Protein AF-A0A0F7LLC8-F1 (afdb_monomer_lite)

Organism: NCBI:txid230089

InterPro domains:
  IPR006597 Sel1-like repeat [PF08238] (2-20)
  IPR006597 Sel1-like repeat [PF08238] (24-57)
  IPR006597 Sel1-like repeat [SM00671] (22-57)
  IPR011990 Tetratricopeptide-like helical domain superfamily [G3DSA:1.25.40.10] (1-76)

Foldseek 3Di:
DLPPVVVLLVVLVVVCVPPVDLVSLQVNLVCLCVVRVHPNDNVSSLVSLVSSVVVPDPVSVVVNVCVVVVVVVVPPD

pLDDT: mean 85.95, std 15.04, range [37.62, 96.25]

Radius of gyration: 13.13 Å; chains: 1; bounding box: 41×22×27 Å

Secondary structure (DSSP, 8-state):
----HHHHHHHHHHHHHHH--HHHHHHHHHHHHHTSSS---HHHHHHHHHHHHHTT-HHHHHHHHHHHHHHHTT---

Sequence (77 aa):
MRQDYQKALQYYNEAIKLDNNKTSLHNLSRLYLYGLGVEKNREKALGLLKKSADLGNKQAMSDLYWLKHSESKYEYK

Structure (mmCIF, N/CA/C/O backbone):
data_AF-A0A0F7LLC8-F1
#
_entry.id   AF-A0A0F7LLC8-F1
#
loop_
_atom_site.group_PDB
_atom_site.id
_atom_site.type_symbol
_atom_site.label_atom_id
_atom_site.label_alt_id
_atom_site.label_comp_id
_atom_site.label_asym_id
_atom_site.label_entity_id
_atom_site.label_seq_id
_atom_site.pdbx_PDB_ins_code
_atom_site.Cartn_x
_atom_site.Cartn_y
_atom_site.Cartn_z
_atom_site.occupancy
_atom_site.B_iso_or_equiv
_atom_site.auth_seq_id
_atom_site.auth_comp_id
_atom_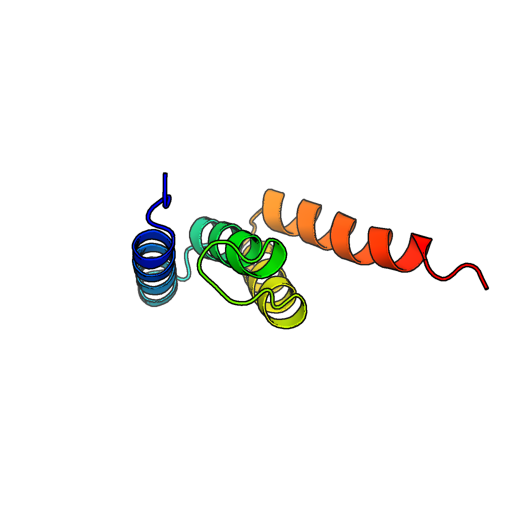site.auth_asym_id
_atom_site.auth_atom_id
_atom_site.pdbx_PDB_model_num
ATOM 1 N N . MET A 1 1 ? -7.802 -16.250 -17.040 1.00 46.34 1 MET A N 1
ATOM 2 C CA . MET A 1 1 ? -8.589 -15.821 -15.864 1.00 46.34 1 MET A CA 1
ATOM 3 C C . MET A 1 1 ? -8.249 -14.364 -15.594 1.00 46.34 1 MET A C 1
ATOM 5 O O . MET A 1 1 ? -7.126 -14.094 -15.192 1.00 46.34 1 MET A O 1
ATOM 9 N N . ARG A 1 2 ? -9.154 -13.416 -15.878 1.00 50.69 2 ARG A N 1
ATOM 10 C CA . ARG A 1 2 ? -9.054 -12.062 -15.309 1.00 50.69 2 ARG A CA 1
ATOM 11 C C . ARG A 1 2 ? -9.246 -12.259 -13.807 1.00 50.69 2 ARG A C 1
ATOM 13 O O . ARG A 1 2 ? -10.378 -12.354 -13.352 1.00 50.69 2 ARG A O 1
ATOM 20 N N . GLN A 1 3 ? -8.160 -12.475 -13.063 1.00 61.06 3 GLN A N 1
ATOM 21 C CA . GLN A 1 3 ? -8.223 -12.336 -11.612 1.00 61.06 3 GLN A CA 1
ATOM 22 C C . GLN A 1 3 ? -8.833 -10.957 -11.352 1.00 61.06 3 GLN A C 1
ATOM 24 O O . GLN A 1 3 ? -8.496 -9.999 -12.052 1.00 61.06 3 GLN A O 1
ATOM 29 N N . ASP A 1 4 ? -9.810 -10.896 -10.451 1.00 81.56 4 ASP A N 1
ATOM 30 C CA . ASP A 1 4 ? -10.724 -9.764 -10.271 1.00 81.56 4 ASP A CA 1
ATOM 31 C C . ASP A 1 4 ? -10.008 -8.608 -9.543 1.00 81.56 4 ASP A C 1
ATOM 33 O O . ASP A 1 4 ? -10.385 -8.160 -8.462 1.00 81.56 4 ASP A O 1
ATOM 37 N N . TYR A 1 5 ? -8.884 -8.164 -10.109 1.00 83.56 5 TYR A N 1
ATOM 38 C CA . TYR A 1 5 ? -7.995 -7.163 -9.540 1.00 83.56 5 TYR A CA 1
ATOM 39 C C . TYR A 1 5 ? -8.725 -5.839 -9.324 1.00 83.56 5 TYR A C 1
ATOM 41 O O . TYR A 1 5 ? -8.400 -5.126 -8.387 1.00 83.56 5 TYR A O 1
ATOM 49 N N . GLN A 1 6 ? -9.757 -5.539 -10.120 1.00 84.94 6 GLN A N 1
ATOM 50 C CA . GLN A 1 6 ? -10.621 -4.383 -9.883 1.00 84.94 6 GLN A CA 1
ATOM 51 C C . GLN A 1 6 ? -11.360 -4.474 -8.543 1.00 84.94 6 GLN A C 1
ATOM 53 O O . GLN A 1 6 ? -11.353 -3.504 -7.788 1.00 84.94 6 GLN A O 1
ATOM 58 N N . LYS A 1 7 ? -11.908 -5.642 -8.189 1.00 87.56 7 LYS A N 1
ATOM 59 C CA . LYS A 1 7 ? -12.479 -5.858 -6.852 1.00 87.56 7 LYS A CA 1
ATOM 60 C C . LYS A 1 7 ? -11.409 -5.817 -5.769 1.00 87.56 7 LYS A C 1
ATOM 62 O O . LYS A 1 7 ? -11.622 -5.196 -4.736 1.00 87.56 7 LYS A O 1
ATOM 67 N N . ALA A 1 8 ? -10.237 -6.412 -6.006 1.00 88.25 8 ALA A N 1
ATOM 68 C CA . ALA A 1 8 ? -9.132 -6.356 -5.045 1.00 88.25 8 ALA A CA 1
ATOM 69 C C . ALA A 1 8 ? -8.716 -4.905 -4.739 1.00 88.25 8 ALA A C 1
ATOM 71 O O . ALA A 1 8 ? -8.542 -4.545 -3.578 1.00 88.25 8 ALA A O 1
ATOM 72 N N . LEU A 1 9 ? -8.635 -4.045 -5.761 1.00 89.62 9 LEU A N 1
ATOM 73 C CA . LEU A 1 9 ? -8.392 -2.612 -5.586 1.00 89.62 9 LEU A CA 1
ATOM 74 C C . LEU A 1 9 ? -9.466 -1.956 -4.724 1.00 89.62 9 LEU A C 1
ATOM 76 O O . LEU A 1 9 ? -9.123 -1.156 -3.858 1.00 89.62 9 LEU A O 1
ATOM 80 N N . GLN A 1 10 ? -10.744 -2.252 -4.970 1.00 91.06 10 GLN A N 1
ATOM 81 C CA . GLN A 1 10 ? -11.843 -1.693 -4.183 1.00 91.06 10 GLN A CA 1
ATOM 82 C C . GLN A 1 10 ? -11.718 -2.104 -2.716 1.00 91.06 10 GLN A C 1
ATOM 84 O O . GLN A 1 10 ? -11.614 -1.227 -1.861 1.00 91.06 10 GLN A O 1
ATOM 89 N N . TYR A 1 11 ? -11.584 -3.402 -2.438 1.00 91.06 11 TYR A N 1
ATOM 90 C CA . TYR A 1 11 ? -11.432 -3.913 -1.075 1.00 91.06 11 TYR A CA 1
ATOM 91 C C . TYR A 1 11 ? -10.216 -3.331 -0.354 1.00 91.06 11 TYR A C 1
ATOM 93 O O . TYR A 1 11 ? -10.323 -2.915 0.799 1.00 91.06 11 TYR A O 1
ATOM 101 N N . TYR A 1 12 ? -9.059 -3.249 -1.020 1.00 93.06 12 TYR A N 1
ATOM 102 C CA . TYR A 1 12 ? -7.875 -2.662 -0.397 1.00 93.06 12 TYR A CA 1
ATOM 103 C C . TYR A 1 12 ? -8.057 -1.171 -0.126 1.00 93.06 12 TYR A C 1
ATOM 105 O O . TYR A 1 12 ? -7.664 -0.708 0.938 1.00 93.06 12 TYR A O 1
ATOM 113 N N . ASN A 1 13 ? -8.665 -0.413 -1.042 1.00 91.44 13 ASN A N 1
ATOM 114 C CA . ASN A 1 13 ? -8.924 1.009 -0.811 1.00 91.44 13 ASN A CA 1
ATOM 115 C C . ASN A 1 13 ? -9.937 1.240 0.316 1.00 91.44 13 ASN A C 1
ATOM 117 O O . ASN A 1 13 ? -9.765 2.181 1.085 1.00 91.44 13 ASN A O 1
ATOM 121 N N . GLU A 1 14 ? -10.971 0.409 0.428 1.00 93.88 14 GLU A N 1
ATOM 122 C CA . GLU A 1 14 ? -11.930 0.477 1.534 1.00 93.88 14 GLU A CA 1
ATOM 123 C C . GLU A 1 14 ? -11.259 0.177 2.872 1.00 93.88 14 GLU A C 1
ATOM 125 O O . GLU A 1 14 ? -11.371 0.980 3.794 1.00 93.88 14 GLU A O 1
ATOM 130 N N . ALA A 1 15 ? -10.477 -0.902 2.955 1.00 91.88 15 ALA A N 1
ATOM 131 C CA . ALA A 1 15 ? -9.714 -1.225 4.156 1.00 91.88 15 ALA A CA 1
ATOM 132 C C . ALA A 1 15 ? -8.776 -0.072 4.551 1.00 91.88 15 ALA A C 1
ATOM 134 O O . ALA A 1 15 ? -8.803 0.392 5.683 1.00 91.88 15 ALA A O 1
ATOM 135 N N . ILE A 1 16 ? -8.018 0.483 3.599 1.00 92.06 16 ILE A N 1
ATOM 136 C CA . ILE A 1 16 ? -7.129 1.629 3.853 1.00 92.06 16 ILE A CA 1
ATOM 137 C C . ILE A 1 16 ? -7.898 2.835 4.406 1.00 92.06 16 ILE A C 1
ATOM 139 O O . ILE A 1 16 ? -7.406 3.502 5.312 1.00 92.06 16 ILE A O 1
ATOM 143 N N . LYS A 1 17 ? -9.094 3.121 3.880 1.00 92.81 17 LYS A N 1
ATOM 144 C CA . LYS A 1 17 ? -9.930 4.232 4.355 1.00 92.81 17 LYS A CA 1
ATOM 145 C C . LYS A 1 17 ? -10.478 4.009 5.765 1.00 92.81 17 LYS A C 1
ATOM 147 O O . LYS A 1 17 ? -10.681 4.991 6.470 1.00 92.81 17 LYS A O 1
ATOM 152 N N . LEU A 1 18 ? -10.744 2.761 6.149 1.00 92.06 18 LEU A N 1
ATOM 153 C CA . LEU A 1 18 ? -11.359 2.429 7.435 1.00 92.06 18 LEU A CA 1
ATOM 154 C C . LEU A 1 18 ? -10.353 2.417 8.591 1.00 92.06 18 LEU A C 1
ATOM 156 O O . LEU A 1 18 ? -10.633 2.997 9.635 1.00 92.06 18 LEU A O 1
ATOM 160 N N . ASP A 1 19 ? -9.196 1.773 8.425 1.00 91.62 19 ASP A N 1
ATOM 161 C CA . ASP A 1 19 ? -8.248 1.532 9.529 1.00 91.62 19 ASP A CA 1
ATOM 162 C C . ASP A 1 19 ? -6.774 1.775 9.149 1.00 91.62 19 ASP A C 1
ATOM 164 O O . ASP A 1 19 ? -5.874 1.425 9.914 1.00 91.62 19 ASP A O 1
ATOM 168 N N . ASN A 1 20 ? -6.495 2.353 7.971 1.00 88.00 20 ASN A N 1
ATOM 169 C CA . ASN A 1 20 ? -5.146 2.397 7.399 1.00 88.00 20 ASN A CA 1
ATOM 170 C C . ASN A 1 20 ? -4.498 1.000 7.320 1.00 88.00 20 ASN A C 1
ATOM 172 O O . ASN A 1 20 ? -3.314 0.841 7.601 1.00 88.00 20 ASN A O 1
ATOM 176 N N . ASN A 1 21 ? -5.245 -0.035 6.924 1.00 93.81 21 ASN A N 1
ATOM 177 C CA . ASN A 1 21 ? -4.773 -1.413 6.994 1.00 93.81 21 ASN A CA 1
ATOM 178 C C . ASN A 1 21 ? -3.401 -1.614 6.330 1.00 93.81 21 ASN A C 1
ATOM 180 O O . ASN A 1 21 ? -3.256 -1.568 5.102 1.00 93.81 21 ASN A O 1
ATOM 184 N N . LYS A 1 22 ? -2.385 -1.925 7.137 1.00 94.69 22 LYS A N 1
ATOM 185 C CA . LYS A 1 22 ? -1.012 -2.086 6.647 1.00 94.69 22 LYS A CA 1
ATOM 186 C C . LYS A 1 22 ? -0.859 -3.227 5.641 1.00 94.69 22 LYS A C 1
ATOM 188 O O . LYS A 1 22 ? -0.032 -3.126 4.735 1.00 94.69 22 LYS A O 1
ATOM 193 N N . THR A 1 23 ? -1.653 -4.291 5.750 1.00 94.12 23 THR A N 1
ATOM 194 C CA . THR A 1 23 ? -1.644 -5.412 4.797 1.00 94.12 23 THR A CA 1
ATOM 195 C C . THR A 1 23 ? -2.277 -5.002 3.470 1.00 94.12 23 THR A C 1
ATOM 197 O O . THR A 1 23 ? -1.733 -5.302 2.410 1.00 94.12 23 THR A O 1
ATOM 200 N N . SER A 1 24 ? -3.376 -4.244 3.504 1.00 95.38 24 SER A N 1
ATOM 201 C CA . SER A 1 24 ? -4.006 -3.725 2.283 1.00 95.38 24 SER A CA 1
ATOM 202 C C . SER A 1 24 ? -3.131 -2.695 1.571 1.00 95.38 24 SER A C 1
ATOM 204 O O . SER A 1 24 ? -3.033 -2.742 0.348 1.00 95.38 24 SER A O 1
ATOM 206 N N . LEU A 1 25 ? -2.423 -1.826 2.305 1.00 95.88 25 LEU A N 1
ATOM 207 C CA . LEU A 1 25 ? -1.422 -0.916 1.726 1.00 95.88 25 LEU A CA 1
ATOM 208 C C . LEU A 1 25 ? -0.321 -1.685 0.982 1.00 95.88 25 LEU A C 1
ATOM 210 O O . LEU A 1 25 ? 0.022 -1.336 -0.149 1.00 95.88 25 LEU A O 1
ATOM 214 N N . HIS A 1 26 ? 0.198 -2.756 1.591 1.00 96.19 26 HIS A N 1
ATOM 215 C CA . HIS A 1 26 ? 1.210 -3.618 0.975 1.00 96.19 26 HIS A CA 1
ATOM 216 C C . HIS A 1 26 ? 0.671 -4.314 -0.280 1.00 96.19 26 HIS A C 1
ATOM 218 O O . HIS A 1 26 ? 1.275 -4.210 -1.346 1.00 96.19 26 HIS A O 1
ATOM 224 N N . ASN A 1 27 ? -0.505 -4.934 -0.215 1.00 94.44 27 ASN A N 1
ATOM 225 C CA . ASN A 1 27 ? -1.085 -5.617 -1.372 1.00 94.44 27 ASN A CA 1
ATOM 226 C C . ASN A 1 27 ? -1.433 -4.651 -2.513 1.00 94.44 27 ASN A C 1
ATOM 228 O O . ASN A 1 27 ? -1.133 -4.938 -3.672 1.00 94.44 27 ASN A O 1
ATOM 232 N N . LEU A 1 28 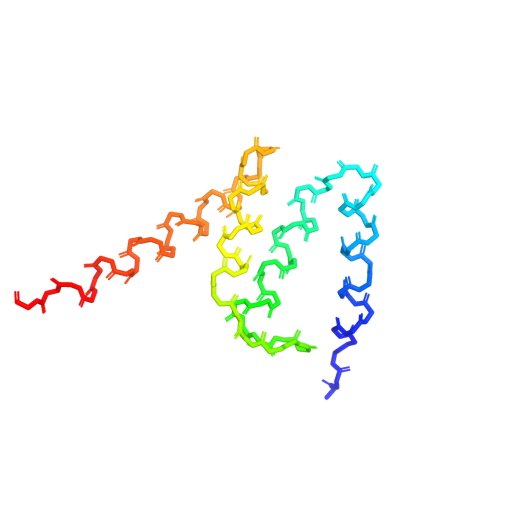? -1.984 -3.476 -2.197 1.00 94.69 28 LEU A N 1
ATOM 233 C CA . LEU A 1 28 ? -2.262 -2.435 -3.182 1.00 94.69 28 LEU A CA 1
ATOM 234 C C . LEU A 1 28 ? -0.973 -1.953 -3.859 1.00 94.69 28 LEU A C 1
ATOM 236 O O . LEU A 1 28 ? -0.952 -1.760 -5.075 1.00 94.69 28 LEU A O 1
ATOM 240 N N . SER A 1 29 ? 0.118 -1.812 -3.100 1.00 94.62 29 SER A N 1
ATOM 241 C CA . SER A 1 29 ? 1.420 -1.450 -3.666 1.00 94.62 29 SER A CA 1
ATOM 242 C C . SER A 1 29 ? 1.908 -2.472 -4.696 1.00 94.62 29 SER A C 1
ATOM 244 O O . SER A 1 29 ? 2.390 -2.086 -5.760 1.00 94.62 29 SER A O 1
ATOM 246 N N . ARG A 1 30 ? 1.700 -3.773 -4.448 1.00 92.81 30 ARG A N 1
ATOM 247 C CA . ARG A 1 30 ? 2.068 -4.838 -5.390 1.00 92.81 30 ARG A CA 1
ATOM 248 C C . ARG A 1 30 ? 1.253 -4.756 -6.678 1.00 92.81 30 ARG A C 1
ATOM 250 O O . ARG A 1 30 ? 1.825 -4.922 -7.752 1.00 92.81 30 ARG A O 1
ATOM 257 N N . LEU A 1 31 ? -0.040 -4.433 -6.600 1.00 93.25 31 LEU A N 1
ATOM 258 C CA . LEU A 1 31 ? -0.859 -4.237 -7.803 1.00 93.25 31 LEU A CA 1
ATOM 259 C C . LEU A 1 31 ? -0.280 -3.131 -8.697 1.00 93.25 31 LEU A C 1
ATOM 261 O O . LEU A 1 31 ? -0.129 -3.341 -9.899 1.00 93.25 31 LEU A O 1
ATOM 265 N N . TYR A 1 32 ? 0.138 -2.006 -8.110 1.00 94.25 32 TYR A N 1
ATOM 266 C CA . TYR A 1 32 ? 0.793 -0.921 -8.848 1.00 94.25 32 TYR A CA 1
ATOM 267 C C . TYR A 1 32 ? 2.226 -1.255 -9.305 1.00 94.25 32 TYR A C 1
ATOM 269 O O . TYR A 1 32 ? 2.629 -0.791 -10.369 1.00 94.25 32 TYR A O 1
ATOM 277 N N . LEU A 1 33 ? 2.995 -2.070 -8.569 1.00 91.12 33 LEU A N 1
ATOM 278 C CA . LEU A 1 33 ? 4.336 -2.514 -8.996 1.00 91.12 33 LEU A CA 1
ATOM 279 C C . LEU A 1 33 ? 4.289 -3.420 -10.223 1.00 91.12 33 LEU A C 1
ATOM 281 O O . LEU A 1 33 ? 5.131 -3.298 -11.114 1.00 91.12 33 LEU A O 1
ATOM 285 N N . TYR A 1 34 ? 3.327 -4.339 -10.254 1.00 89.25 34 TYR A N 1
ATOM 286 C CA . TYR A 1 34 ? 3.230 -5.366 -11.288 1.00 89.25 34 TYR A CA 1
ATOM 287 C C . TYR A 1 34 ? 2.221 -5.025 -12.393 1.00 89.25 34 TYR A C 1
ATOM 289 O O . TYR A 1 34 ? 2.160 -5.742 -13.386 1.00 89.25 34 TYR A O 1
ATOM 297 N N . GLY A 1 35 ? 1.458 -3.935 -12.258 1.00 90.62 35 GLY A N 1
ATOM 298 C CA . GLY A 1 35 ? 0.433 -3.547 -13.233 1.00 90.62 35 GLY A CA 1
ATOM 299 C C . GLY A 1 35 ? -0.755 -4.516 -13.268 1.00 90.62 35 GLY A C 1
ATOM 300 O O . GLY A 1 35 ? -1.303 -4.812 -14.327 1.00 90.62 35 GLY A O 1
ATOM 301 N N . LEU A 1 36 ? -1.130 -5.072 -12.112 1.00 87.75 36 LEU A N 1
ATOM 302 C CA . LEU A 1 36 ? -2.186 -6.081 -12.011 1.00 87.75 36 LEU A CA 1
ATOM 303 C C . LEU A 1 36 ? -3.546 -5.400 -11.866 1.00 87.75 36 LEU A C 1
ATOM 305 O O . LEU A 1 36 ? -3.926 -4.963 -10.781 1.00 87.75 36 LEU A O 1
ATOM 309 N N . GLY A 1 37 ? -4.266 -5.276 -12.983 1.00 84.88 37 GLY A N 1
ATOM 310 C CA . GLY A 1 37 ? -5.576 -4.612 -13.031 1.00 84.88 37 GLY A CA 1
ATOM 311 C C . GLY A 1 37 ? -5.537 -3.090 -12.877 1.00 84.88 37 GLY A C 1
ATOM 312 O O . GLY A 1 37 ? -6.591 -2.459 -12.880 1.00 84.88 37 GLY A O 1
ATOM 313 N N . VAL A 1 38 ? -4.341 -2.514 -12.769 1.00 88.56 38 VAL A N 1
ATOM 314 C CA . VAL A 1 38 ? -4.055 -1.077 -12.814 1.00 88.56 38 VAL A CA 1
ATOM 315 C C . VAL A 1 38 ? -2.883 -0.825 -13.739 1.00 88.56 38 VAL A C 1
ATOM 317 O O . VAL A 1 38 ? -2.064 -1.713 -13.974 1.00 88.56 38 VAL A O 1
ATOM 320 N N . GLU A 1 39 ? -2.766 0.409 -14.211 1.00 90.81 39 GLU A N 1
ATOM 321 C CA . GLU A 1 39 ? -1.532 0.860 -14.833 1.00 90.81 39 GLU A CA 1
ATOM 322 C C . GLU A 1 39 ? -0.374 0.762 -13.834 1.00 90.81 39 GLU A C 1
ATOM 324 O O . GLU A 1 39 ? -0.489 1.141 -12.661 1.00 90.81 39 GLU A O 1
ATOM 329 N N . LYS A 1 40 ? 0.747 0.215 -14.304 1.00 91.50 40 LYS A N 1
ATOM 330 C CA . LYS A 1 40 ? 1.955 0.081 -13.502 1.00 91.50 40 LYS A CA 1
ATOM 331 C C . LYS A 1 40 ? 2.439 1.470 -13.092 1.00 91.50 40 LYS A C 1
ATOM 333 O O . LYS A 1 40 ? 2.754 2.297 -13.938 1.00 91.50 40 LYS A O 1
ATOM 338 N N . ASN A 1 41 ? 2.549 1.705 -11.790 1.00 94.00 41 ASN A N 1
ATOM 339 C CA . ASN A 1 41 ? 3.009 2.976 -11.250 1.00 94.00 41 ASN A CA 1
ATOM 340 C C . ASN A 1 41 ? 3.927 2.734 -10.047 1.00 94.00 41 ASN A C 1
ATOM 342 O O . ASN A 1 41 ? 3.482 2.493 -8.921 1.00 94.00 41 ASN A O 1
ATOM 346 N N . ARG A 1 42 ? 5.236 2.790 -10.307 1.00 89.81 42 ARG A N 1
ATOM 347 C CA . ARG A 1 42 ? 6.275 2.506 -9.311 1.00 89.81 42 ARG A CA 1
ATOM 348 C C . ARG A 1 42 ? 6.293 3.540 -8.186 1.00 89.81 42 ARG A C 1
ATOM 350 O O . ARG A 1 42 ? 6.412 3.156 -7.027 1.00 89.81 42 ARG A O 1
ATOM 357 N N . GLU A 1 43 ? 6.132 4.821 -8.502 1.00 91.06 43 GLU A N 1
ATOM 358 C CA . GLU A 1 43 ? 6.129 5.899 -7.505 1.00 91.06 43 GLU A CA 1
ATOM 359 C C . GLU A 1 43 ? 4.959 5.762 -6.529 1.00 91.06 43 GLU A C 1
ATOM 361 O O . GLU A 1 43 ? 5.132 5.818 -5.308 1.00 91.06 43 GLU A O 1
ATOM 366 N N . LYS A 1 44 ? 3.762 5.497 -7.061 1.00 92.56 44 LYS A N 1
ATOM 367 C CA . LYS A 1 44 ? 2.566 5.268 -6.252 1.00 92.56 44 LYS A CA 1
ATOM 368 C C . LYS A 1 44 ? 2.723 4.034 -5.372 1.00 92.56 44 LYS A C 1
ATOM 370 O O . LYS A 1 44 ? 2.381 4.079 -4.191 1.00 92.56 44 LYS A O 1
ATOM 375 N N . ALA A 1 45 ? 3.284 2.954 -5.912 1.00 93.81 45 ALA A N 1
ATOM 376 C CA . ALA A 1 45 ? 3.566 1.765 -5.124 1.00 93.81 45 ALA A CA 1
ATOM 377 C C . ALA A 1 45 ? 4.580 2.017 -4.001 1.00 93.81 45 ALA A C 1
ATOM 379 O O . ALA A 1 45 ? 4.361 1.580 -2.875 1.00 93.81 45 ALA A O 1
ATOM 380 N N . LEU A 1 46 ? 5.649 2.767 -4.276 1.00 93.12 46 LEU A N 1
ATOM 381 C CA . LEU A 1 46 ? 6.633 3.185 -3.279 1.00 93.12 46 LEU A CA 1
ATOM 382 C C . LEU A 1 46 ? 5.996 3.985 -2.141 1.00 93.12 46 LEU A C 1
ATOM 384 O O . LEU A 1 46 ? 6.298 3.742 -0.973 1.00 93.12 46 LEU A O 1
ATOM 388 N N . GLY A 1 47 ? 5.095 4.916 -2.462 1.00 94.50 47 GLY A N 1
ATOM 389 C CA . GLY A 1 47 ? 4.348 5.674 -1.458 1.00 94.5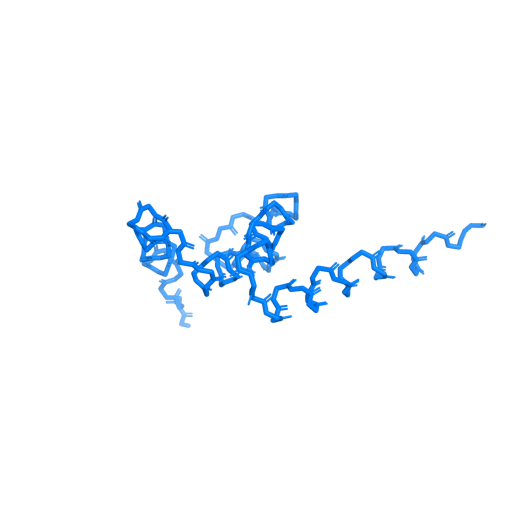0 47 GLY A CA 1
ATOM 390 C C . GLY A 1 47 ? 3.477 4.781 -0.568 1.00 94.50 47 GLY A C 1
ATOM 391 O O 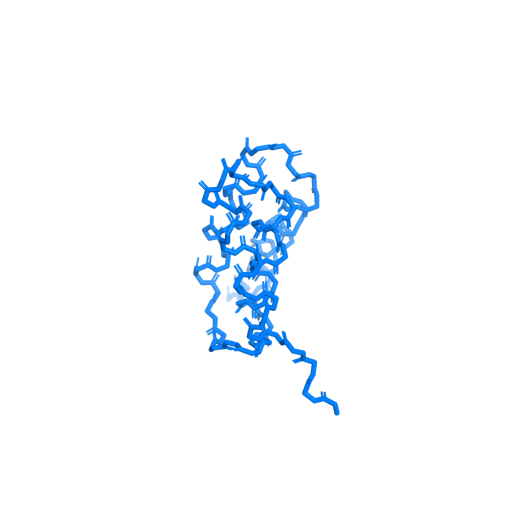. GLY A 1 47 ? 3.445 4.959 0.648 1.00 94.50 47 GLY A O 1
ATOM 392 N N . LEU A 1 48 ? 2.810 3.786 -1.159 1.00 95.31 48 LEU A N 1
ATOM 393 C CA . LEU A 1 48 ? 1.993 2.811 -0.429 1.00 95.31 48 LEU A CA 1
ATOM 394 C C . LEU A 1 48 ? 2.844 1.872 0.443 1.00 95.31 48 LEU A C 1
ATOM 396 O O . LEU A 1 48 ? 2.479 1.617 1.590 1.00 95.31 48 LEU A O 1
ATOM 400 N N . LEU A 1 49 ? 3.993 1.409 -0.063 1.00 95.12 49 LEU A N 1
ATOM 401 C CA . LEU A 1 49 ? 4.957 0.604 0.695 1.00 95.12 49 LEU A CA 1
ATOM 402 C C . LEU A 1 49 ? 5.505 1.362 1.900 1.00 95.12 49 LEU A C 1
ATOM 404 O O . LEU A 1 49 ? 5.545 0.795 2.987 1.00 95.12 49 LEU A O 1
ATOM 408 N N . LYS A 1 50 ? 5.881 2.638 1.732 1.00 95.25 50 LYS A N 1
ATOM 409 C CA . LYS A 1 50 ? 6.340 3.492 2.839 1.00 95.25 50 LYS A CA 1
ATOM 410 C C . LYS A 1 50 ? 5.280 3.592 3.932 1.00 95.25 50 LYS A C 1
ATOM 412 O O . LYS A 1 50 ? 5.554 3.211 5.058 1.00 95.25 50 LYS A O 1
ATOM 417 N N . LYS A 1 51 ? 4.042 3.952 3.576 1.00 95.50 51 LYS A N 1
ATOM 418 C CA . LYS A 1 51 ? 2.930 4.011 4.542 1.00 95.50 51 LYS A CA 1
ATOM 419 C C . LYS A 1 51 ? 2.699 2.675 5.251 1.00 95.50 51 LYS A C 1
ATOM 421 O O . LYS A 1 51 ? 2.480 2.640 6.454 1.00 95.50 51 LYS A O 1
ATOM 426 N N . SER A 1 52 ? 2.749 1.565 4.514 1.00 96.25 52 SER A N 1
ATOM 427 C CA . SER A 1 52 ? 2.611 0.225 5.093 1.00 96.25 52 SER A CA 1
ATOM 428 C C . SER A 1 52 ? 3.743 -0.095 6.080 1.00 96.25 52 SER A C 1
ATOM 430 O O . SER A 1 52 ? 3.491 -0.616 7.169 1.00 96.25 52 SER A O 1
ATOM 432 N N . ALA A 1 53 ? 4.982 0.245 5.721 1.00 95.56 53 ALA A N 1
ATOM 433 C CA . ALA A 1 53 ? 6.158 0.087 6.567 1.00 95.56 53 ALA A CA 1
ATOM 434 C C . ALA A 1 53 ? 6.076 0.957 7.831 1.00 95.56 53 ALA A C 1
ATOM 436 O O . ALA A 1 53 ? 6.334 0.447 8.918 1.00 95.56 53 ALA A O 1
ATOM 437 N N . ASP A 1 54 ? 5.630 2.210 7.720 1.00 95.69 54 ASP A N 1
ATOM 438 C CA . ASP A 1 54 ? 5.453 3.129 8.856 1.00 95.69 54 ASP A CA 1
ATOM 439 C C . ASP A 1 54 ? 4.444 2.586 9.887 1.00 95.69 54 ASP A C 1
ATOM 441 O O . ASP A 1 54 ? 4.569 2.824 11.085 1.00 95.69 54 ASP A O 1
ATOM 445 N N . LEU A 1 55 ? 3.487 1.767 9.441 1.00 95.12 55 LEU A N 1
ATOM 446 C CA . LEU A 1 55 ? 2.517 1.063 10.290 1.00 95.12 55 LEU A CA 1
ATOM 447 C C . LEU A 1 55 ? 3.033 -0.286 10.831 1.00 95.12 55 LEU A C 1
ATOM 449 O O . LEU A 1 55 ? 2.274 -1.106 11.363 1.00 95.12 55 LEU A O 1
ATOM 453 N N . GLY A 1 56 ? 4.326 -0.568 10.671 1.00 94.44 56 GLY A N 1
ATOM 454 C CA . GLY A 1 56 ? 4.964 -1.782 11.170 1.00 94.44 56 GLY A CA 1
ATOM 455 C C . GLY A 1 56 ? 4.660 -3.029 10.336 1.00 94.44 56 GLY A C 1
ATOM 456 O O . GLY A 1 56 ? 4.539 -4.126 10.895 1.00 94.44 56 GLY A O 1
ATOM 457 N N . ASN A 1 57 ? 4.464 -2.899 9.020 1.00 95.56 57 ASN A N 1
ATOM 458 C CA . ASN A 1 57 ? 4.428 -4.051 8.116 1.00 95.56 57 ASN A CA 1
ATOM 459 C C . ASN A 1 57 ? 5.858 -4.453 7.719 1.00 95.56 57 ASN A C 1
ATOM 461 O O . ASN A 1 57 ? 6.523 -3.760 6.950 1.00 95.56 57 ASN A O 1
ATOM 465 N N . LYS A 1 58 ? 6.320 -5.600 8.230 1.00 94.62 58 LYS A N 1
ATOM 466 C CA . LYS A 1 58 ? 7.676 -6.111 7.981 1.00 94.62 58 LYS A CA 1
ATOM 467 C C . LYS A 1 58 ? 7.896 -6.486 6.514 1.00 94.62 58 LYS A C 1
ATOM 469 O O . LYS A 1 58 ? 8.965 -6.213 5.983 1.00 94.62 58 LYS A O 1
ATOM 474 N N . GLN A 1 59 ? 6.891 -7.053 5.847 1.00 93.38 59 GLN A N 1
ATOM 475 C CA . GLN A 1 59 ? 6.960 -7.379 4.421 1.00 93.38 59 GLN A CA 1
ATOM 476 C C . GLN A 1 59 ? 7.115 -6.112 3.580 1.00 93.38 59 GLN A C 1
ATOM 478 O O . GLN A 1 59 ? 7.957 -6.073 2.692 1.00 93.38 59 GLN A O 1
ATOM 483 N N . ALA A 1 60 ? 6.380 -5.047 3.904 1.00 93.75 60 ALA A N 1
ATOM 484 C CA . ALA A 1 60 ? 6.535 -3.774 3.211 1.00 93.75 60 ALA A CA 1
ATOM 485 C C . ALA A 1 60 ? 7.914 -3.139 3.442 1.00 93.75 60 ALA A C 1
ATOM 487 O O . ALA A 1 60 ? 8.482 -2.580 2.507 1.00 93.75 60 ALA A O 1
ATOM 488 N N . MET A 1 61 ? 8.482 -3.255 4.649 1.00 94.00 61 MET A N 1
ATOM 489 C CA . MET A 1 61 ? 9.860 -2.821 4.921 1.00 94.00 61 MET A CA 1
ATOM 490 C C . MET A 1 61 ? 10.873 -3.597 4.075 1.00 94.00 61 MET A C 1
ATOM 492 O O . MET A 1 61 ? 11.752 -2.987 3.467 1.00 94.00 61 MET A O 1
ATOM 496 N N . SER A 1 62 ? 10.741 -4.926 4.009 1.00 93.25 62 SER A N 1
ATOM 497 C CA . SER A 1 62 ? 11.603 -5.774 3.182 1.00 93.25 62 SER A CA 1
ATOM 498 C C . SER A 1 62 ? 11.471 -5.432 1.700 1.00 93.25 62 SER A C 1
ATOM 500 O O . SER A 1 62 ? 12.483 -5.230 1.037 1.00 93.25 62 SER A O 1
ATOM 502 N N . ASP A 1 63 ? 10.251 -5.296 1.185 1.00 90.50 63 ASP A N 1
ATOM 503 C CA . ASP A 1 63 ? 10.007 -4.964 -0.221 1.00 90.50 63 ASP A CA 1
ATOM 504 C C . ASP A 1 63 ? 10.526 -3.566 -0.568 1.00 90.50 63 ASP A C 1
ATOM 506 O O . ASP A 1 63 ? 11.131 -3.374 -1.620 1.00 90.50 63 ASP A O 1
ATOM 510 N N . LEU A 1 64 ? 10.359 -2.588 0.328 1.00 90.44 64 LEU A N 1
ATOM 511 C CA . LEU A 1 64 ? 10.917 -1.247 0.164 1.00 90.44 64 LEU A CA 1
ATOM 512 C C . LEU A 1 64 ? 12.451 -1.271 0.159 1.00 90.44 64 LEU A C 1
ATOM 514 O O . LEU A 1 64 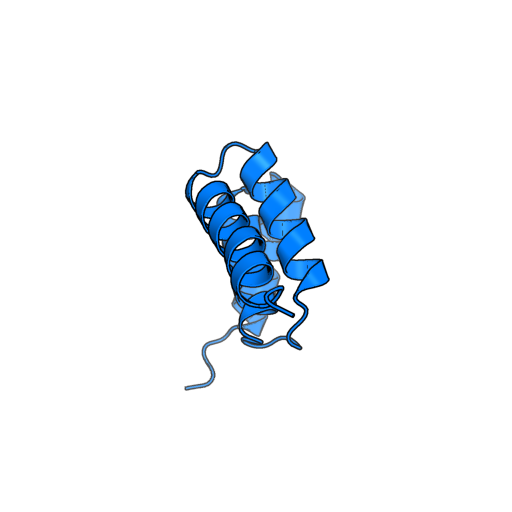? 13.072 -0.562 -0.635 1.00 90.44 64 LEU A O 1
ATOM 518 N N . TYR A 1 65 ? 13.061 -2.079 1.030 1.00 89.62 65 TYR A N 1
ATOM 519 C CA . TYR A 1 65 ? 14.506 -2.278 1.067 1.00 89.62 65 TYR A CA 1
ATOM 520 C C . TYR A 1 65 ? 14.997 -2.882 -0.251 1.00 89.62 65 TYR A C 1
ATOM 522 O O . TYR A 1 65 ? 15.867 -2.296 -0.894 1.00 89.62 65 TYR A O 1
ATOM 530 N N . TRP A 1 66 ? 14.389 -3.980 -0.706 1.00 87.50 66 TRP A N 1
ATOM 531 C CA . TRP A 1 66 ? 14.718 -4.606 -1.986 1.00 87.50 66 TRP A CA 1
ATOM 532 C C . TRP A 1 66 ? 14.523 -3.653 -3.158 1.00 87.50 66 TRP A C 1
ATOM 534 O O . TRP A 1 66 ? 15.397 -3.581 -4.014 1.00 87.50 66 TRP A O 1
ATOM 544 N N . LEU A 1 67 ? 13.433 -2.884 -3.197 1.00 86.19 67 LEU A N 1
ATOM 545 C CA . LEU A 1 67 ? 13.162 -1.987 -4.316 1.00 86.19 67 LEU A CA 1
ATOM 546 C C . LEU A 1 67 ? 14.218 -0.879 -4.419 1.00 86.19 67 LEU A C 1
ATOM 548 O O . LEU A 1 67 ? 14.733 -0.645 -5.509 1.00 86.19 67 LEU A O 1
ATOM 552 N N . LYS A 1 68 ? 14.609 -0.273 -3.291 1.00 82.56 68 LYS A N 1
ATOM 553 C CA . LYS A 1 68 ? 15.665 0.752 -3.247 1.00 82.56 68 LYS A CA 1
ATOM 554 C C . LYS A 1 68 ? 17.048 0.192 -3.591 1.00 82.56 68 LYS A C 1
ATOM 556 O O . LYS A 1 68 ? 17.768 0.780 -4.385 1.00 82.56 68 LYS A O 1
ATOM 561 N N . HIS A 1 69 ? 17.414 -0.967 -3.045 1.00 79.81 69 HIS A N 1
ATOM 562 C CA . HIS A 1 69 ? 18.730 -1.569 -3.305 1.00 79.81 69 HIS A CA 1
ATOM 563 C C . HIS A 1 69 ? 18.809 -2.221 -4.691 1.00 79.81 69 HIS A C 1
ATOM 565 O O . HIS A 1 69 ? 19.890 -2.321 -5.269 1.00 79.81 69 HIS A O 1
ATOM 571 N N . SER A 1 70 ? 17.671 -2.635 -5.258 1.00 75.81 70 SER A N 1
ATOM 572 C CA . SER A 1 70 ? 17.596 -3.062 -6.656 1.00 75.81 70 SER A CA 1
ATOM 573 C C . SER A 1 70 ? 17.871 -1.908 -7.617 1.00 75.81 70 SER A C 1
ATOM 575 O O . SER A 1 70 ? 18.447 -2.155 -8.667 1.00 75.81 70 SER A O 1
ATOM 577 N N . GLU A 1 71 ? 17.531 -0.662 -7.256 1.00 60.28 71 GLU A N 1
ATOM 578 C CA . GLU A 1 71 ? 17.879 0.531 -8.046 1.00 60.28 71 GLU A CA 1
ATOM 579 C C . GLU A 1 71 ? 19.377 0.831 -7.965 1.00 60.28 71 GLU A C 1
ATOM 581 O O . GLU A 1 71 ? 19.999 1.038 -9.003 1.00 60.28 71 GLU A O 1
ATOM 586 N N . SER A 1 72 ? 19.991 0.721 -6.780 1.00 57.41 72 SER A N 1
ATOM 587 C CA . SER A 1 72 ? 21.442 0.914 -6.615 1.00 57.41 72 SER A CA 1
ATOM 588 C C . SER A 1 72 ? 22.290 -0.096 -7.400 1.00 57.41 7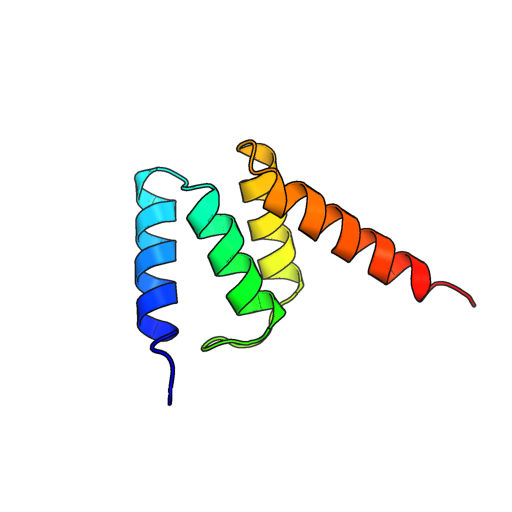2 SER A C 1
ATOM 590 O O . SER A 1 72 ? 23.436 0.186 -7.734 1.00 57.41 72 SER A O 1
ATOM 592 N N . LYS A 1 73 ? 21.739 -1.267 -7.757 1.00 48.09 73 LYS A N 1
ATOM 593 C CA . LYS A 1 73 ? 22.422 -2.241 -8.628 1.00 48.09 73 LYS A CA 1
ATOM 594 C C . LYS A 1 73 ? 22.472 -1.836 -10.109 1.00 48.09 73 LYS A C 1
ATOM 596 O O . LYS A 1 73 ? 23.211 -2.469 -10.858 1.00 48.09 73 LYS A O 1
ATOM 601 N N . TYR A 1 74 ? 21.737 -0.803 -10.524 1.00 47.62 74 TYR A N 1
ATOM 602 C CA . TYR A 1 74 ? 21.775 -0.252 -11.885 1.00 47.62 74 TYR A CA 1
ATOM 603 C C . TYR A 1 74 ? 22.486 1.113 -11.972 1.00 47.62 74 TYR A C 1
ATOM 605 O O . TYR A 1 74 ? 22.518 1.706 -13.047 1.00 47.62 74 TYR A O 1
ATOM 613 N N . GLU A 1 75 ? 23.111 1.580 -10.884 1.00 43.09 75 GLU A N 1
ATOM 614 C CA . GLU A 1 75 ? 23.957 2.788 -10.848 1.00 43.09 75 GLU A CA 1
ATOM 615 C C . GLU A 1 75 ? 25.464 2.490 -10.985 1.00 43.09 75 GLU A C 1
ATOM 617 O O . GLU A 1 75 ? 26.298 3.303 -10.599 1.00 43.09 75 GLU A O 1
ATOM 622 N N . TYR A 1 76 ? 25.853 1.359 -11.583 1.00 37.62 76 TYR A N 1
ATOM 623 C CA . TYR A 1 76 ? 27.218 1.226 -12.105 1.00 37.62 76 TYR A CA 1
ATOM 624 C C . TYR A 1 76 ? 27.290 1.862 -13.500 1.00 37.62 76 TYR A C 1
ATOM 626 O O . TYR A 1 76 ? 27.029 1.203 -14.510 1.00 37.62 76 TYR A O 1
ATOM 634 N N . LYS A 1 77 ? 27.624 3.154 -13.536 1.00 38.53 77 LYS A N 1
ATOM 635 C CA . LYS A 1 77 ? 28.340 3.777 -14.656 1.00 38.53 77 LYS A CA 1
ATOM 636 C C . LYS A 1 77 ? 29.771 4.057 -14.234 1.00 38.53 77 LYS A C 1
ATOM 638 O O . LYS A 1 77 ? 29.948 4.527 -13.090 1.00 38.53 77 LYS A O 1
#